Protein AF-A0A661AQN0-F1 (afdb_monomer)

Secondary structure (DSSP, 8-state):
-HHHHHHHHHHHHTT-S-----SS-TT-GGGSEE-TTT--EEEEEETTEEEEE--BTTB-TTT--B--S----

Mean predicted aligned error: 2.74 Å

Sequence (73 aa):
LETVEHAREIAKKEGLKFVYLGNVPAGHEGENTYCPGCGKLLIRRLRYLVTENHIKNGKCPYCGEKIYGVWER

Foldseek 3Di:
DVVQVVVQVVCVVVPNQQAADPPDAFQPPSHFHAGSVPRHTAWGDGVVDTPDGNDDPQARPPPRHGHDDDDDD

Solvent-accessible surface area (backbone atoms only — not comparable to full-atom values): 4597 Å² total; per-residue (Å²): 109,67,72,62,54,51,52,46,54,50,44,44,73,75,63,48,64,82,69,72,53,77,98,61,68,81,60,42,74,43,54,34,43,48,37,75,80,73,65,48,81,33,31,42,30,48,76,92,43,75,80,42,75,56,64,48,96,44,17,39,78,87,76,63,41,77,47,92,80,86,79,78,135

Radius of gyration: 12.62 Å; Cα conta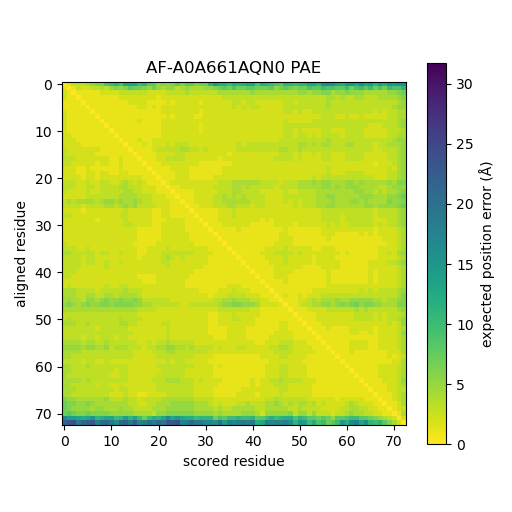cts (8 Å, |Δi|>4): 103; chains: 1; bounding box: 25×24×31 Å

Structure (mmCIF, N/CA/C/O backbone):
data_AF-A0A661AQN0-F1
#
_entry.id   AF-A0A661AQN0-F1
#
loop_
_atom_site.group_PDB
_atom_site.id
_atom_site.type_symbol
_atom_site.label_atom_id
_atom_site.label_alt_id
_atom_site.label_comp_id
_atom_site.label_asym_id
_atom_site.label_entity_id
_atom_site.label_seq_id
_atom_site.pdbx_PDB_ins_code
_atom_site.Cartn_x
_atom_site.Cartn_y
_atom_site.Cartn_z
_atom_site.occupancy
_atom_site.B_iso_or_equiv
_atom_site.auth_seq_id
_atom_site.auth_comp_id
_atom_site.auth_asym_id
_atom_site.auth_atom_id
_atom_site.pdbx_PDB_model_num
ATOM 1 N N . LEU A 1 1 ? 12.459 -1.683 -14.613 1.00 85.50 1 LEU A N 1
ATOM 2 C CA . LEU A 1 1 ? 11.573 -1.255 -13.505 1.00 85.50 1 LEU A CA 1
ATOM 3 C C . LEU A 1 1 ? 10.853 0.038 -13.860 1.00 85.50 1 LEU A C 1
ATOM 5 O O . LEU A 1 1 ? 9.650 0.101 -13.655 1.00 85.50 1 LEU A O 1
ATOM 9 N N . GLU A 1 2 ? 11.541 0.960 -14.534 1.00 91.19 2 GLU A N 1
ATOM 10 C CA . GLU A 1 2 ? 11.002 2.244 -15.001 1.00 91.19 2 GLU A CA 1
ATOM 11 C C . GLU A 1 2 ? 9.572 2.190 -15.573 1.00 91.19 2 GLU A C 1
ATOM 13 O O . GLU A 1 2 ? 8.715 2.948 -15.137 1.00 91.19 2 GLU A O 1
ATOM 18 N N . THR A 1 3 ? 9.255 1.259 -16.482 1.00 95.19 3 THR A N 1
ATOM 19 C CA . THR A 1 3 ? 7.906 1.168 -17.075 1.00 95.19 3 THR A CA 1
ATOM 20 C C . THR A 1 3 ? 6.806 0.866 -16.050 1.00 95.19 3 THR A C 1
ATOM 22 O O . THR A 1 3 ? 5.734 1.467 -16.103 1.00 95.19 3 THR A O 1
ATOM 25 N N . VAL A 1 4 ? 7.047 -0.054 -15.108 1.00 96.06 4 VAL A N 1
ATOM 26 C CA . VAL A 1 4 ? 6.039 -0.421 -14.096 1.00 96.06 4 VAL A CA 1
ATOM 27 C C . VAL A 1 4 ? 5.930 0.644 -13.007 1.00 96.06 4 VAL A C 1
ATOM 29 O O . VAL A 1 4 ? 4.830 0.944 -12.552 1.00 96.06 4 VAL A O 1
ATOM 32 N N . GLU A 1 5 ? 7.041 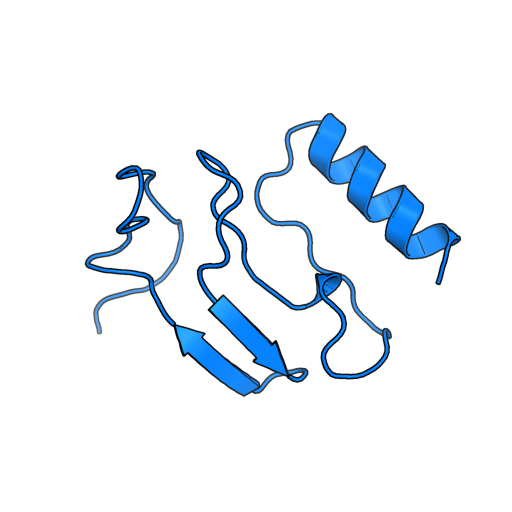1.280 -12.641 1.00 96.44 5 GLU A N 1
ATOM 33 C CA . GLU A 1 5 ? 7.051 2.432 -11.734 1.00 96.44 5 GLU A CA 1
ATOM 34 C C . GLU A 1 5 ? 6.293 3.614 -12.344 1.00 96.44 5 GLU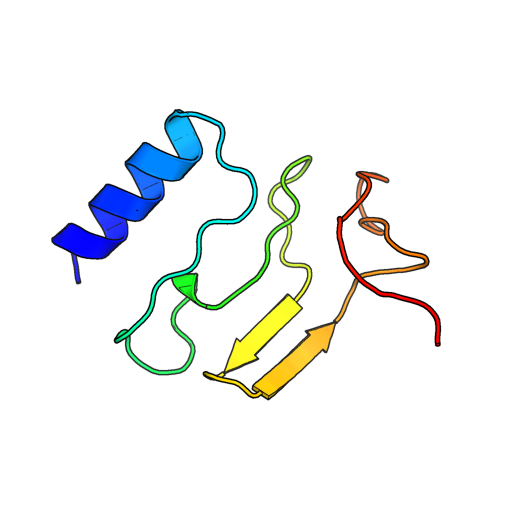 A C 1
ATOM 36 O O . GLU A 1 5 ? 5.452 4.222 -11.684 1.00 96.44 5 GLU A O 1
ATOM 41 N N . HIS A 1 6 ? 6.502 3.881 -13.634 1.00 97.50 6 HIS A N 1
ATOM 42 C CA . HIS A 1 6 ? 5.781 4.917 -14.361 1.00 97.50 6 HIS A CA 1
ATOM 43 C C . HIS A 1 6 ? 4.272 4.643 -14.406 1.00 97.50 6 HIS A C 1
ATOM 45 O O . HIS A 1 6 ? 3.472 5.528 -14.101 1.00 97.50 6 HIS A O 1
ATOM 51 N N . ALA A 1 7 ? 3.870 3.401 -14.700 1.00 97.44 7 ALA A N 1
ATOM 52 C CA . ALA A 1 7 ? 2.468 2.994 -14.654 1.00 97.44 7 ALA A CA 1
ATOM 53 C C . ALA A 1 7 ? 1.850 3.181 -13.254 1.00 97.44 7 ALA A C 1
ATOM 55 O O . ALA A 1 7 ? 0.712 3.641 -13.141 1.00 97.44 7 ALA A O 1
ATOM 56 N N . ARG A 1 8 ? 2.600 2.889 -12.179 1.00 97.00 8 ARG A N 1
ATOM 57 C CA . ARG A 1 8 ? 2.154 3.133 -10.796 1.00 97.00 8 ARG A CA 1
ATOM 58 C C . ARG A 1 8 ? 1.928 4.615 -10.524 1.00 97.00 8 ARG A C 1
ATOM 60 O O . ARG A 1 8 ? 0.938 4.964 -9.883 1.00 97.00 8 ARG A O 1
ATOM 67 N N . GLU A 1 9 ? 2.818 5.482 -10.993 1.00 96.44 9 GLU A N 1
ATOM 68 C CA . GLU A 1 9 ? 2.656 6.923 -10.802 1.00 96.44 9 GLU A CA 1
ATOM 69 C C . GLU A 1 9 ? 1.466 7.484 -11.587 1.00 96.44 9 GLU A C 1
ATOM 71 O O . GLU A 1 9 ? 0.728 8.302 -11.041 1.00 96.44 9 GLU A O 1
ATOM 76 N N . ILE A 1 10 ? 1.214 7.012 -12.814 1.00 98.12 10 ILE A N 1
ATOM 77 C CA . ILE A 1 10 ? -0.010 7.359 -13.557 1.00 98.12 10 ILE A CA 1
ATOM 78 C C . ILE A 1 10 ? -1.246 6.911 -12.772 1.00 98.12 10 ILE A C 1
ATOM 80 O O . ILE A 1 10 ? -2.112 7.726 -12.479 1.00 98.12 10 ILE A O 1
ATOM 84 N N . ALA A 1 11 ? -1.301 5.647 -12.350 1.00 97.62 11 ALA A N 1
ATOM 85 C CA . ALA A 1 11 ? -2.418 5.104 -11.581 1.00 97.62 11 ALA A CA 1
ATOM 86 C C . ALA A 1 11 ? -2.728 5.926 -10.314 1.00 97.62 11 ALA A C 1
ATOM 88 O O . ALA A 1 11 ? -3.890 6.214 -10.025 1.00 97.62 11 ALA A O 1
ATOM 89 N N . LYS A 1 12 ? -1.693 6.351 -9.578 1.00 95.62 12 LYS A N 1
ATOM 90 C CA . LYS A 1 12 ? -1.842 7.235 -8.410 1.00 95.62 12 LYS A CA 1
ATOM 91 C C . LYS A 1 12 ? -2.389 8.614 -8.793 1.00 95.62 12 LYS A C 1
ATOM 93 O O . LYS A 1 12 ? -3.2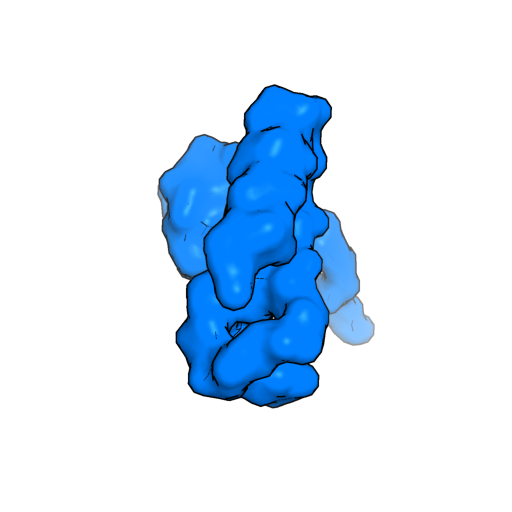41 9.133 -8.076 1.00 95.62 12 LYS A O 1
ATOM 98 N N . LYS A 1 13 ? -1.928 9.202 -9.905 1.00 96.81 13 LYS A N 1
ATOM 99 C CA . LYS A 1 13 ? -2.415 10.501 -10.414 1.00 96.81 13 LYS A CA 1
ATOM 100 C C . LYS A 1 13 ? -3.879 10.451 -10.855 1.00 96.81 13 LYS A C 1
ATOM 102 O O . LYS A 1 13 ? -4.601 11.406 -10.604 1.00 96.81 13 LYS A O 1
ATOM 107 N N . GLU A 1 14 ? -4.327 9.321 -11.397 1.00 98.12 14 GLU A N 1
ATOM 108 C CA . GLU A 1 14 ? -5.736 9.061 -11.737 1.00 98.12 14 GLU A CA 1
ATOM 109 C C . GLU A 1 14 ? -6.625 8.795 -10.502 1.00 98.12 14 GLU A C 1
ATOM 111 O O . GLU A 1 14 ? -7.818 8.522 -10.620 1.00 98.12 14 GLU A O 1
ATOM 116 N N . GLY A 1 15 ? -6.064 8.868 -9.289 1.00 96.00 15 GLY A N 1
ATOM 117 C CA . GLY A 1 15 ? -6.816 8.760 -8.040 1.00 96.00 15 GLY A CA 1
ATOM 118 C C . GLY A 1 15 ? -6.934 7.344 -7.476 1.00 96.00 15 GLY A C 1
ATOM 119 O O . GLY A 1 15 ? -7.662 7.137 -6.499 1.00 96.00 15 GLY A O 1
ATOM 120 N N . LEU A 1 16 ? -6.208 6.357 -8.021 1.00 97.00 16 LEU A N 1
ATOM 121 C CA . LEU A 1 16 ? -6.144 5.032 -7.405 1.00 97.00 16 LEU A CA 1
ATOM 122 C C . LEU A 1 16 ? -5.368 5.101 -6.083 1.00 97.00 16 LEU A C 1
ATOM 124 O O . LEU A 1 16 ? -4.179 5.408 -6.034 1.00 97.00 16 LEU A O 1
ATOM 128 N N . LYS A 1 17 ? -6.064 4.780 -4.989 1.00 95.75 17 LYS A N 1
ATOM 129 C CA . LYS A 1 17 ? -5.555 4.919 -3.613 1.00 95.75 17 LYS A CA 1
ATOM 130 C C . LYS A 1 17 ? -4.515 3.865 -3.224 1.00 95.75 17 LYS A C 1
ATOM 132 O O . LYS A 1 17 ? -3.646 4.139 -2.402 1.00 95.75 17 LYS A O 1
ATOM 137 N N . PHE A 1 18 ? -4.615 2.662 -3.789 1.00 96.06 18 PHE A N 1
ATOM 138 C CA . PHE A 1 18 ? -3.787 1.510 -3.429 1.00 96.06 18 PHE A CA 1
ATOM 139 C C . PHE A 1 18 ? -3.278 0.828 -4.698 1.00 96.06 18 PHE A C 1
ATOM 141 O O . PHE A 1 18 ? -3.988 0.035 -5.311 1.00 96.06 18 PHE A O 1
ATOM 148 N N . VAL A 1 19 ? -2.054 1.168 -5.104 1.00 96.75 19 VAL A N 1
ATOM 149 C CA . VAL A 1 19 ? -1.423 0.654 -6.326 1.00 96.75 19 VAL A CA 1
ATOM 150 C C . VAL A 1 19 ? -0.162 -0.111 -5.951 1.00 96.75 19 VAL A C 1
ATOM 152 O O . VAL A 1 19 ? 0.791 0.472 -5.424 1.00 96.75 19 VAL A O 1
ATOM 155 N N . TYR A 1 20 ? -0.168 -1.409 -6.239 1.00 96.06 20 TYR A N 1
ATOM 156 C CA . TYR A 1 20 ? 0.912 -2.329 -5.903 1.00 96.06 20 TYR A CA 1
ATOM 157 C C . TYR A 1 20 ? 1.655 -2.781 -7.156 1.00 96.06 20 TYR A C 1
ATOM 159 O O . TYR A 1 20 ? 1.046 -2.978 -8.207 1.00 96.06 20 TYR A O 1
ATOM 167 N N . LEU A 1 21 ? 2.964 -2.979 -7.032 1.00 95.81 21 LEU A N 1
ATOM 168 C CA . LEU A 1 21 ? 3.794 -3.532 -8.097 1.00 95.81 21 LEU A CA 1
ATOM 169 C C . LEU A 1 21 ? 4.080 -5.009 -7.846 1.00 95.81 21 LEU A C 1
ATOM 171 O O . LEU A 1 21 ? 4.570 -5.380 -6.784 1.00 95.81 21 LEU A O 1
ATOM 175 N N . GLY A 1 22 ? 3.789 -5.840 -8.847 1.00 92.06 22 GLY A N 1
ATOM 176 C CA . GLY A 1 22 ? 4.198 -7.244 -8.900 1.00 92.06 22 GLY A CA 1
ATOM 177 C C . GLY A 1 22 ? 5.473 -7.429 -9.726 1.00 92.06 22 GLY A C 1
ATOM 178 O O . GLY A 1 22 ? 5.834 -6.561 -10.517 1.00 92.06 22 GLY A O 1
ATOM 179 N N . ASN A 1 23 ? 6.142 -8.576 -9.566 1.00 92.06 23 ASN A N 1
ATOM 180 C CA . ASN A 1 23 ? 7.376 -8.930 -10.291 1.00 92.06 23 ASN A CA 1
ATOM 181 C C . ASN A 1 23 ? 8.516 -7.901 -10.154 1.00 92.06 23 ASN A C 1
ATOM 183 O O . ASN A 1 23 ? 9.326 -7.724 -11.062 1.00 92.06 23 ASN A O 1
ATOM 187 N N . VAL A 1 24 ? 8.589 -7.240 -8.999 1.00 94.00 24 VAL A N 1
ATOM 188 C CA . VAL A 1 24 ? 9.674 -6.328 -8.616 1.00 94.00 24 VAL A CA 1
ATOM 189 C C . VAL A 1 24 ? 10.594 -6.996 -7.580 1.00 94.00 24 VAL A C 1
ATOM 191 O O . VAL A 1 24 ? 10.202 -8.002 -6.977 1.00 94.00 24 VAL A O 1
ATOM 194 N N . PRO A 1 25 ? 11.830 -6.498 -7.373 1.00 94.31 25 PRO A N 1
ATOM 195 C CA . PRO A 1 25 ? 12.707 -6.993 -6.316 1.00 94.31 25 PRO A CA 1
ATOM 196 C C . PRO A 1 25 ? 12.031 -6.970 -4.942 1.00 94.31 25 PRO A C 1
ATOM 198 O O . PRO A 1 25 ? 11.248 -6.076 -4.633 1.00 94.31 25 PRO A O 1
ATOM 201 N N . ALA A 1 26 ? 12.352 -7.953 -4.103 1.00 93.12 26 ALA A N 1
ATOM 202 C CA . ALA A 1 26 ? 11.767 -8.049 -2.772 1.00 93.12 26 ALA A CA 1
ATOM 203 C C . ALA A 1 26 ? 12.167 -6.834 -1.917 1.00 93.12 26 ALA A C 1
ATOM 205 O O . ALA A 1 26 ? 13.346 -6.487 -1.847 1.00 93.12 26 ALA A O 1
ATOM 206 N N . GLY A 1 27 ? 11.193 -6.208 -1.258 1.00 92.88 27 GLY A N 1
ATOM 207 C CA . GLY A 1 27 ? 11.396 -5.011 -0.443 1.00 92.88 27 GLY A CA 1
ATOM 208 C C . GLY A 1 27 ? 11.267 -3.709 -1.235 1.00 92.88 27 GLY A C 1
ATOM 209 O O . GLY A 1 27 ? 11.483 -2.633 -0.677 1.00 92.88 27 GLY A O 1
ATOM 210 N N . HIS A 1 28 ? 10.898 -3.790 -2.516 1.00 96.31 28 HIS A N 1
ATOM 211 C CA . HIS A 1 28 ? 10.583 -2.624 -3.327 1.00 96.31 28 HIS A CA 1
ATOM 212 C C . HIS A 1 28 ? 9.408 -1.842 -2.723 1.00 96.31 28 HIS A C 1
ATOM 214 O O . HIS A 1 28 ? 8.415 -2.416 -2.277 1.00 96.31 28 HIS A O 1
ATOM 220 N N . GLU A 1 29 ? 9.470 -0.510 -2.747 1.00 95.38 29 GLU A N 1
ATOM 221 C CA . GLU A 1 29 ? 8.437 0.330 -2.128 1.00 95.38 29 GLU A CA 1
ATOM 222 C C . GLU A 1 29 ? 7.034 0.132 -2.722 1.00 95.38 29 GLU A C 1
ATOM 224 O O . GLU A 1 29 ? 6.030 0.275 -2.027 1.00 95.38 29 GLU A O 1
ATOM 229 N N . GLY A 1 30 ? 6.957 -0.270 -3.990 1.00 96.06 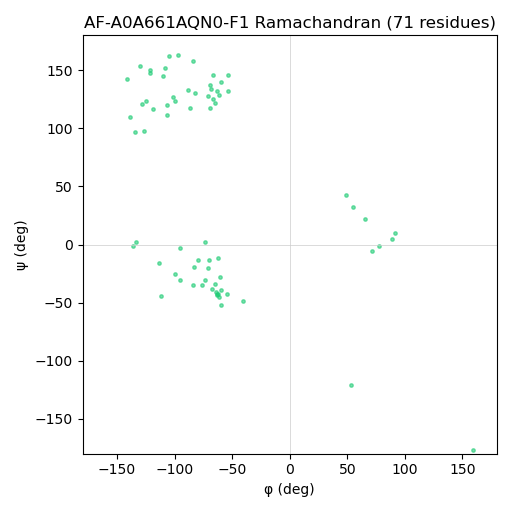30 GLY A N 1
ATOM 230 C CA . GLY A 1 30 ? 5.714 -0.649 -4.664 1.00 96.06 30 GLY A CA 1
ATOM 231 C C . GLY A 1 30 ? 4.991 -1.861 -4.059 1.00 96.06 30 GLY A C 1
ATOM 232 O O . GLY A 1 30 ? 3.836 -2.082 -4.406 1.00 96.06 30 GLY A O 1
ATOM 233 N N . GLU A 1 31 ? 5.616 -2.625 -3.159 1.00 96.69 31 GLU A N 1
ATOM 234 C CA . GLU A 1 31 ? 4.958 -3.712 -2.416 1.00 96.69 31 GLU A CA 1
ATOM 235 C C . GLU A 1 31 ? 4.193 -3.194 -1.181 1.00 96.69 31 GLU A C 1
ATOM 237 O O . GLU A 1 31 ? 3.303 -3.861 -0.652 1.00 96.69 31 GLU A O 1
ATOM 242 N N . ASN A 1 32 ? 4.516 -1.994 -0.698 1.00 97.44 32 ASN A N 1
ATOM 243 C CA . ASN A 1 32 ? 3.998 -1.472 0.562 1.00 97.44 32 ASN A CA 1
ATOM 244 C C . ASN A 1 32 ? 2.617 -0.819 0.418 1.00 97.44 32 ASN A C 1
ATOM 246 O O . ASN A 1 32 ? 2.219 -0.349 -0.645 1.00 97.44 32 ASN A O 1
ATOM 250 N N . THR A 1 33 ? 1.887 -0.729 1.533 1.00 97.19 33 THR A N 1
ATOM 251 C CA . THR A 1 33 ? 0.652 0.070 1.615 1.00 97.19 33 THR A CA 1
ATOM 252 C C . THR A 1 33 ? 0.948 1.407 2.271 1.00 97.19 33 THR A C 1
ATOM 254 O O . THR A 1 33 ? 1.415 1.446 3.411 1.00 97.19 33 THR A O 1
ATOM 257 N N . TYR A 1 34 ? 0.626 2.493 1.574 1.00 97.81 34 TYR A N 1
ATOM 258 C CA . TYR A 1 34 ? 0.730 3.860 2.075 1.00 97.81 34 TYR A CA 1
ATOM 259 C C . TYR A 1 34 ? -0.663 4.434 2.338 1.00 97.81 34 TYR A C 1
ATOM 261 O O . TYR A 1 34 ? -1.644 4.031 1.714 1.00 97.81 34 TYR A O 1
ATOM 269 N N . CYS A 1 35 ? -0.756 5.366 3.281 1.00 98.06 35 CYS A N 1
ATOM 270 C CA . CYS A 1 35 ? -1.992 6.078 3.566 1.00 98.06 35 CYS A CA 1
ATOM 271 C C . CYS A 1 35 ? -2.371 6.976 2.375 1.00 98.06 35 CYS A C 1
ATOM 273 O O . CYS A 1 35 ? -1.571 7.847 2.029 1.00 98.06 35 CYS A O 1
ATOM 275 N N . PRO A 1 36 ? -3.582 6.861 1.799 1.00 97.19 36 PRO A N 1
ATOM 276 C CA . PRO A 1 36 ? -3.993 7.739 0.705 1.00 97.19 36 PRO A CA 1
ATOM 277 C C . PRO A 1 36 ? -4.249 9.184 1.160 1.00 97.19 36 PRO A C 1
ATOM 279 O O . PRO A 1 36 ? -4.198 10.089 0.339 1.00 97.19 36 PRO A O 1
ATOM 282 N N . GLY A 1 37 ? -4.492 9.413 2.457 1.00 97.12 37 GLY A N 1
ATOM 283 C CA . GLY A 1 37 ? -4.712 10.755 3.006 1.00 97.12 37 GLY A CA 1
ATOM 284 C C . GLY A 1 37 ? -3.429 11.520 3.351 1.00 97.12 37 GLY A C 1
ATOM 285 O O . GLY A 1 37 ? -3.389 12.735 3.209 1.00 97.12 37 GLY A O 1
ATOM 286 N N . CYS A 1 38 ? -2.372 10.837 3.812 1.00 97.69 38 CYS A N 1
ATOM 287 C CA . CYS A 1 38 ? -1.150 11.509 4.292 1.00 97.69 38 CYS A CA 1
ATOM 288 C C . CYS A 1 38 ? 0.171 10.933 3.763 1.00 97.69 38 CYS A C 1
ATOM 290 O O . CYS A 1 38 ? 1.238 11.371 4.186 1.00 97.69 38 CYS A O 1
ATOM 292 N N . GLY A 1 39 ? 0.132 9.919 2.898 1.00 96.69 39 GLY A N 1
ATOM 293 C CA . GLY A 1 39 ? 1.314 9.322 2.268 1.00 96.69 39 GLY A CA 1
ATOM 294 C C . GLY A 1 39 ? 2.216 8.488 3.185 1.00 96.69 39 GLY A C 1
ATOM 295 O O . GLY A 1 39 ? 3.152 7.860 2.702 1.00 96.69 39 GLY A O 1
ATOM 296 N N . LYS A 1 40 ? 1.961 8.435 4.499 1.00 98.25 40 LYS A N 1
ATOM 297 C CA . LYS A 1 40 ? 2.779 7.643 5.434 1.00 98.25 40 LYS A CA 1
ATOM 298 C C . LYS A 1 40 ? 2.637 6.143 5.182 1.00 98.25 40 LYS A C 1
ATOM 300 O O . LYS A 1 40 ? 1.558 5.659 4.845 1.00 98.25 40 LYS A O 1
ATOM 305 N N . LEU A 1 41 ? 3.727 5.408 5.394 1.00 98.00 41 LEU A N 1
ATOM 306 C CA . LEU A 1 41 ? 3.742 3.949 5.347 1.00 98.00 41 LEU A CA 1
ATOM 307 C C . LEU A 1 41 ? 2.805 3.373 6.418 1.00 98.00 41 LEU A C 1
ATOM 309 O O . LEU A 1 41 ? 2.905 3.732 7.589 1.00 98.00 41 LEU A O 1
ATOM 313 N N . LEU A 1 42 ? 1.910 2.474 6.011 1.00 98.25 42 LEU A N 1
ATOM 314 C CA . LEU A 1 42 ? 0.974 1.786 6.901 1.00 98.25 42 LEU A CA 1
ATOM 315 C C . LEU A 1 42 ? 1.277 0.298 7.019 1.00 98.25 42 LEU A C 1
ATOM 317 O O . LEU A 1 42 ? 1.249 -0.236 8.121 1.00 98.25 42 LEU A O 1
ATOM 321 N N . ILE A 1 43 ? 1.564 -0.373 5.903 1.00 97.56 43 ILE A N 1
ATOM 322 C CA . ILE A 1 43 ? 1.941 -1.789 5.901 1.00 97.56 43 ILE A CA 1
ATOM 323 C C . ILE A 1 43 ? 3.234 -1.934 5.117 1.00 97.56 43 ILE A C 1
ATOM 325 O O . ILE A 1 43 ? 3.259 -1.616 3.923 1.00 97.56 43 ILE A O 1
ATOM 329 N N . ARG A 1 44 ? 4.276 -2.453 5.772 1.00 98.00 44 ARG A N 1
ATOM 330 C CA . ARG A 1 44 ? 5.497 -2.885 5.091 1.00 98.00 44 ARG A CA 1
ATOM 331 C C . ARG A 1 44 ? 5.348 -4.334 4.652 1.00 98.00 44 ARG A C 1
ATOM 333 O O . ARG A 1 44 ? 4.909 -5.179 5.438 1.00 98.00 44 ARG A O 1
ATOM 340 N N . ARG A 1 45 ? 5.713 -4.614 3.402 1.00 96.31 45 ARG A N 1
ATOM 341 C CA . ARG A 1 45 ? 5.709 -5.963 2.843 1.00 96.31 45 ARG A CA 1
ATOM 342 C C . ARG A 1 45 ? 7.089 -6.364 2.354 1.00 96.31 45 ARG A C 1
ATOM 344 O O . ARG A 1 45 ? 7.888 -5.533 1.934 1.00 96.31 45 ARG A O 1
ATOM 351 N N . LEU A 1 46 ? 7.330 -7.665 2.419 1.00 95.50 46 LEU A N 1
ATOM 352 C CA . LEU A 1 46 ? 8.392 -8.346 1.705 1.00 95.50 46 LEU A CA 1
ATOM 353 C C . LEU A 1 46 ? 7.725 -9.482 0.933 1.00 95.50 46 LEU A C 1
ATOM 355 O O . LEU A 1 46 ? 7.412 -10.528 1.509 1.00 95.50 46 LEU A O 1
ATOM 359 N N . ARG A 1 47 ? 7.444 -9.261 -0.356 1.00 90.44 47 ARG A N 1
ATOM 360 C CA . ARG A 1 47 ? 6.569 -10.143 -1.144 1.00 90.44 47 ARG A CA 1
ATOM 361 C C . ARG A 1 47 ? 5.212 -10.344 -0.442 1.00 90.44 47 ARG A C 1
ATOM 363 O O . ARG A 1 47 ? 4.491 -9.389 -0.168 1.00 90.44 47 ARG A O 1
ATOM 370 N N . TYR A 1 48 ? 4.857 -11.589 -0.126 1.00 88.00 48 TYR A N 1
ATOM 371 C CA . TYR A 1 48 ? 3.610 -11.952 0.551 1.00 88.00 48 TYR A CA 1
ATOM 372 C C . TYR A 1 48 ? 3.650 -11.733 2.072 1.00 88.00 48 TYR A C 1
ATOM 374 O O . TYR A 1 48 ? 2.603 -11.761 2.719 1.00 88.00 48 TYR A O 1
ATOM 382 N N . LEU A 1 49 ? 4.831 -11.520 2.659 1.00 95.19 49 LEU A N 1
ATOM 383 C CA . LEU A 1 49 ? 4.979 -11.349 4.099 1.00 95.19 49 LEU A CA 1
ATOM 384 C C . LEU A 1 49 ? 4.673 -9.906 4.502 1.00 95.19 49 LEU A C 1
ATOM 386 O O . LEU A 1 49 ? 5.241 -8.967 3.949 1.00 95.19 49 LEU A O 1
ATOM 390 N N . VAL A 1 50 ? 3.816 -9.731 5.508 1.00 95.44 50 VAL A N 1
ATOM 391 C CA . VAL A 1 50 ? 3.656 -8.452 6.211 1.00 95.44 50 VAL A CA 1
ATOM 392 C C . VAL A 1 50 ? 4.685 -8.388 7.330 1.00 95.44 50 VAL A C 1
ATOM 394 O O . VAL A 1 50 ? 4.649 -9.215 8.238 1.00 9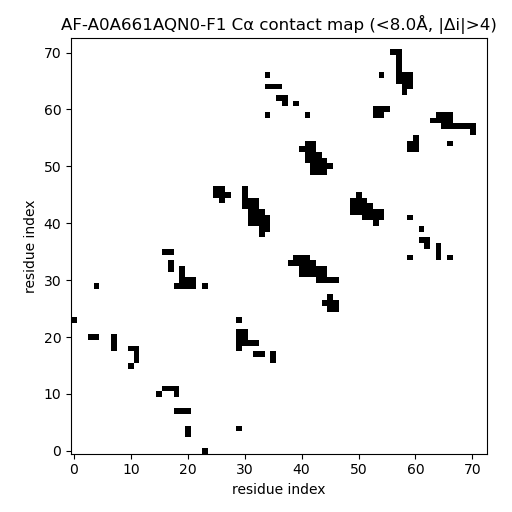5.44 50 VAL A O 1
ATOM 397 N N . THR A 1 51 ? 5.591 -7.416 7.265 1.00 97.12 51 THR A N 1
ATOM 398 C CA . THR A 1 51 ? 6.648 -7.228 8.272 1.00 97.12 51 THR A CA 1
ATOM 399 C C . THR A 1 51 ? 6.314 -6.128 9.272 1.00 97.12 51 THR A C 1
ATOM 401 O O . THR A 1 51 ? 6.757 -6.182 10.413 1.00 97.12 51 THR A O 1
A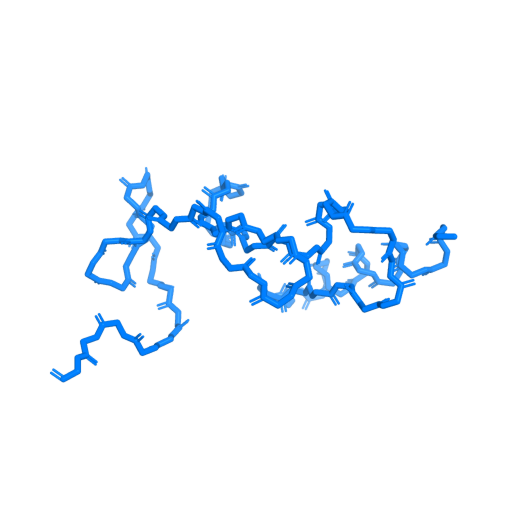TOM 404 N N . GLU A 1 52 ? 5.482 -5.162 8.880 1.00 97.56 52 GLU A N 1
ATOM 405 C CA . GLU A 1 52 ? 4.963 -4.117 9.764 1.00 97.56 52 GLU A CA 1
ATOM 406 C C . GLU A 1 52 ? 3.500 -3.825 9.422 1.00 97.56 52 GLU A C 1
ATOM 408 O O . GLU A 1 52 ? 3.138 -3.780 8.245 1.00 97.56 52 GLU A O 1
ATOM 413 N N . ASN A 1 53 ? 2.671 -3.570 10.437 1.00 97.06 53 ASN A N 1
ATOM 414 C CA . ASN A 1 53 ? 1.304 -3.085 10.264 1.00 97.06 53 ASN A CA 1
ATOM 415 C C . ASN A 1 53 ? 0.983 -2.005 11.307 1.00 97.06 53 ASN A C 1
ATOM 417 O O . ASN A 1 53 ? 0.832 -2.287 12.496 1.00 97.06 53 ASN A O 1
ATOM 421 N N . HIS A 1 54 ? 0.855 -0.770 10.834 1.00 97.56 54 HIS A N 1
ATOM 422 C CA . HIS A 1 54 ? 0.576 0.419 11.637 1.00 97.56 54 HIS A CA 1
ATOM 423 C C . HIS A 1 54 ? -0.915 0.775 11.676 1.00 97.56 54 HIS A C 1
ATOM 425 O O . HIS A 1 54 ? -1.298 1.717 12.363 1.00 97.56 54 HIS A O 1
ATOM 431 N N . ILE A 1 55 ? -1.780 0.052 10.960 1.00 97.00 55 ILE A N 1
ATOM 432 C CA . ILE A 1 55 ? -3.220 0.335 10.929 1.00 97.00 55 ILE A CA 1
ATOM 433 C C . ILE A 1 55 ? -3.834 0.029 12.296 1.00 97.00 55 ILE A C 1
ATOM 435 O O . ILE A 1 55 ? -3.589 -1.022 12.890 1.00 97.00 55 ILE A O 1
ATOM 439 N N . LYS A 1 56 ? -4.662 0.952 12.795 1.00 96.44 56 LYS A N 1
ATOM 440 C CA . LYS A 1 56 ? -5.376 0.817 14.071 1.00 96.44 56 LYS A CA 1
ATOM 441 C C . LYS A 1 56 ? -6.866 1.001 13.836 1.00 96.44 56 LYS A C 1
ATOM 443 O O . LYS A 1 56 ? -7.271 2.025 13.294 1.00 96.44 56 LYS A O 1
ATOM 448 N N . ASN A 1 57 ? -7.673 0.008 14.219 1.00 95.00 57 ASN A N 1
ATOM 449 C CA . ASN A 1 57 ? -9.138 0.024 14.082 1.00 95.00 57 ASN A CA 1
ATOM 450 C C . ASN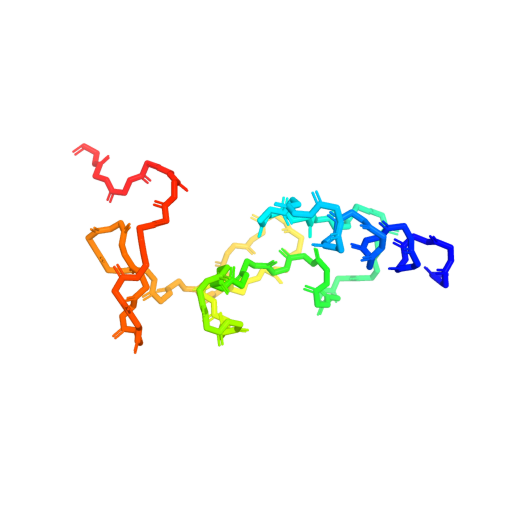 A 1 57 ? -9.597 0.438 12.667 1.00 95.00 57 ASN A C 1
ATOM 452 O O . ASN A 1 57 ? -10.462 1.297 12.495 1.00 95.00 57 ASN A O 1
ATOM 456 N N . GLY A 1 58 ? -8.925 -0.098 11.642 1.00 96.62 58 GLY A N 1
ATOM 457 C CA . GLY A 1 58 ? -9.187 0.212 10.234 1.00 96.62 58 GLY A CA 1
ATOM 458 C C . GLY A 1 58 ? -8.904 1.648 9.798 1.00 96.62 58 GLY A C 1
ATOM 459 O O . GLY A 1 58 ? -9.457 2.107 8.798 1.00 96.62 58 GLY A O 1
ATOM 460 N N . LYS A 1 59 ? -8.059 2.377 10.532 1.00 97.94 59 LYS A N 1
ATOM 461 C CA . LYS A 1 59 ? -7.694 3.763 10.235 1.00 97.94 59 LYS A CA 1
ATOM 462 C C . LYS A 1 59 ? -6.185 3.972 10.248 1.00 97.94 59 LYS A C 1
ATOM 464 O O . LYS A 1 59 ? -5.433 3.274 10.933 1.00 97.94 59 LYS A O 1
ATOM 469 N N . CYS A 1 60 ? -5.753 4.977 9.494 1.00 98.19 60 CYS A N 1
ATOM 470 C CA . CYS A 1 60 ? -4.414 5.534 9.591 1.00 98.19 60 CYS A CA 1
ATOM 471 C C . CYS A 1 60 ? -4.240 6.191 10.972 1.00 98.19 60 CYS A C 1
ATOM 473 O O . CYS A 1 60 ? -4.977 7.133 11.278 1.00 98.19 60 CYS A O 1
ATOM 475 N N . PRO A 1 61 ? -3.255 5.778 11.788 1.00 98.00 61 PRO A N 1
ATOM 476 C CA . PRO A 1 61 ? -3.050 6.365 13.113 1.00 98.00 61 PRO A CA 1
ATOM 477 C C . PRO A 1 61 ? -2.527 7.808 13.048 1.00 98.00 61 PRO A C 1
ATOM 479 O O . PRO A 1 61 ? -2.535 8.507 14.053 1.00 98.00 61 PRO A O 1
ATOM 482 N N . TYR A 1 62 ? -2.061 8.258 11.879 1.00 98.31 62 TYR A N 1
ATOM 483 C CA . TYR A 1 62 ? -1.424 9.564 11.712 1.00 98.31 62 TYR A CA 1
ATOM 484 C C . TYR A 1 62 ? -2.372 10.668 11.237 1.00 98.31 62 TYR A C 1
ATOM 486 O O . TYR A 1 62 ? -2.129 11.831 11.528 1.00 98.31 62 TYR A O 1
ATOM 494 N N . CYS A 1 63 ? -3.408 10.332 10.464 1.00 98.38 63 CYS A N 1
ATOM 495 C CA . CYS A 1 63 ? -4.341 11.323 9.908 1.00 98.38 63 CYS A CA 1
ATOM 496 C C . CYS A 1 63 ? -5.816 10.914 10.003 1.00 98.38 63 CYS A C 1
ATOM 498 O O . CYS A 1 63 ? -6.679 11.656 9.553 1.00 98.38 63 CYS A O 1
ATOM 500 N N . GLY A 1 64 ? -6.122 9.730 10.543 1.00 97.94 64 GLY A N 1
ATOM 501 C CA . GLY A 1 64 ? -7.496 9.256 10.717 1.00 97.94 64 GLY A CA 1
ATOM 502 C C . GLY A 1 64 ? -8.183 8.727 9.454 1.00 97.94 64 GLY A C 1
ATOM 503 O O . GLY A 1 64 ? -9.314 8.255 9.558 1.00 97.94 64 GLY A O 1
ATOM 504 N N . GLU A 1 65 ? -7.514 8.753 8.293 1.00 98.00 65 GLU A N 1
ATOM 505 C CA . GLU A 1 65 ? -8.052 8.230 7.027 1.00 98.00 65 GLU A CA 1
ATOM 506 C C . GLU A 1 65 ? -8.512 6.777 7.197 1.00 98.00 65 GLU A C 1
ATOM 508 O O . GLU A 1 65 ? -7.777 5.942 7.739 1.00 98.00 65 GLU A O 1
ATOM 513 N N . LYS A 1 66 ? -9.725 6.468 6.729 1.00 97.50 66 LYS A N 1
ATOM 514 C CA . LYS A 1 66 ? -10.261 5.104 6.754 1.00 97.50 66 LYS A CA 1
ATOM 515 C C . LYS A 1 66 ? -9.512 4.248 5.738 1.00 97.50 66 LYS A C 1
ATOM 517 O O . LYS A 1 66 ? -9.454 4.583 4.559 1.00 97.50 66 LYS A O 1
ATOM 522 N N . ILE A 1 67 ? -8.996 3.108 6.183 1.00 97.69 67 ILE A N 1
ATOM 523 C CA . ILE A 1 67 ? -8.288 2.160 5.327 1.00 97.69 67 ILE A CA 1
ATOM 524 C C . ILE A 1 67 ? -9.187 0.951 5.090 1.00 97.69 67 ILE A C 1
ATOM 526 O O . ILE A 1 67 ? -9.611 0.277 6.030 1.00 97.69 67 ILE A O 1
ATOM 530 N N . TYR A 1 68 ? -9.509 0.691 3.825 1.00 94.25 68 TYR A N 1
ATOM 531 C CA . TYR A 1 68 ? -10.327 -0.460 3.450 1.00 94.25 68 TYR A CA 1
ATOM 532 C C . TYR A 1 68 ? -9.556 -1.765 3.678 1.00 94.25 68 TYR A C 1
ATOM 534 O O . TYR A 1 68 ? -8.371 -1.856 3.364 1.00 94.25 68 TYR A O 1
ATOM 542 N N . GLY A 1 69 ? -10.231 -2.768 4.237 1.00 91.88 69 GLY A N 1
ATOM 543 C CA . 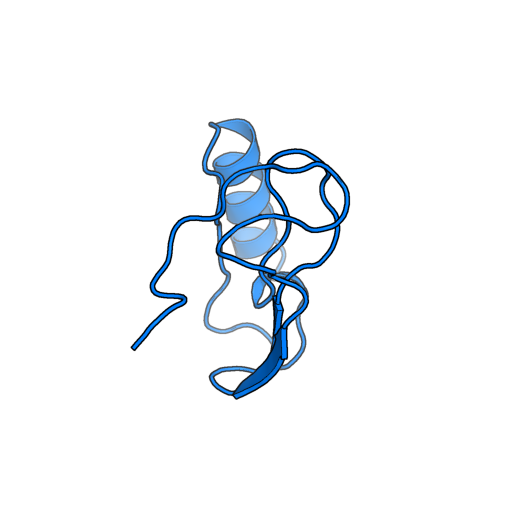GLY A 1 69 ? -9.653 -4.066 4.575 1.00 91.88 69 GLY A CA 1
ATOM 544 C C . GLY A 1 69 ? -10.478 -4.796 5.634 1.00 91.88 69 GLY A C 1
ATOM 545 O O . GLY A 1 69 ? -11.525 -4.303 6.058 1.00 91.88 69 GLY A O 1
ATOM 546 N N . VAL A 1 70 ? -9.992 -5.964 6.053 1.00 91.69 70 VAL A N 1
ATOM 547 C CA . VAL A 1 70 ? -10.562 -6.770 7.143 1.00 91.69 70 VAL A CA 1
ATOM 548 C C . VAL A 1 70 ? -9.626 -6.651 8.344 1.00 91.69 70 VAL A C 1
ATOM 550 O O . VAL A 1 70 ? -8.489 -7.118 8.286 1.00 91.69 70 VAL A O 1
ATOM 553 N N . TRP A 1 71 ? -10.081 -5.976 9.402 1.00 89.69 71 TRP A N 1
ATOM 554 C CA . TRP A 1 71 ? -9.245 -5.604 10.558 1.00 89.69 71 TRP A CA 1
ATOM 555 C C . TRP A 1 71 ? -9.640 -6.298 11.860 1.00 89.69 71 TRP A C 1
ATOM 557 O O . TRP A 1 71 ? -8.853 -6.326 12.800 1.00 89.69 71 TRP A O 1
ATOM 567 N N . GLU A 1 72 ? -10.835 -6.869 11.890 1.00 80.50 72 GLU A N 1
ATOM 568 C CA . GLU A 1 72 ? -11.396 -7.633 12.996 1.00 80.50 72 GLU A CA 1
ATOM 569 C C . GLU A 1 72 ? -11.723 -9.031 12.456 1.00 80.50 72 GLU A C 1
ATOM 571 O O . GLU A 1 72 ? -12.003 -9.186 11.262 1.00 80.50 72 GLU A O 1
ATOM 576 N N . ARG A 1 73 ? -11.604 -10.048 13.309 1.00 59.97 73 ARG A N 1
ATOM 577 C CA . ARG A 1 73 ? -12.003 -11.426 13.015 1.00 59.97 73 ARG A CA 1
ATOM 578 C C . ARG A 1 73 ? -13.176 -11.802 13.894 1.00 59.97 73 ARG A C 1
ATOM 580 O O . ARG A 1 73 ? -13.131 -11.405 15.078 1.00 59.97 73 ARG A O 1
#

pLDDT: mean 95.2, std 5.18, range [59.97, 98.38]